Protein AF-A0A370UAF5-F1 (afdb_monomer_lite)

Structure (mmCIF, N/CA/C/O backbone):
data_AF-A0A370UAF5-F1
#
_entry.id   AF-A0A370UAF5-F1
#
loop_
_atom_site.group_PDB
_atom_site.id
_atom_site.type_symbol
_atom_site.label_atom_id
_atom_site.label_alt_id
_atom_site.label_comp_id
_atom_site.label_asym_id
_atom_site.label_entity_id
_atom_site.label_seq_id
_atom_site.pdbx_PDB_ins_code
_atom_site.Cartn_x
_atom_site.Cartn_y
_atom_site.Cartn_z
_atom_site.occupancy
_atom_site.B_iso_or_equiv
_atom_site.auth_seq_id
_atom_site.auth_comp_id
_atom_site.auth_asym_id
_atom_site.auth_atom_id
_atom_site.pdbx_PDB_model_num
ATOM 1 N N . MET A 1 1 ? -32.989 -26.308 -26.545 1.00 36.62 1 MET A N 1
ATOM 2 C CA . MET A 1 1 ? -32.804 -25.310 -25.470 1.00 36.62 1 MET A CA 1
ATOM 3 C 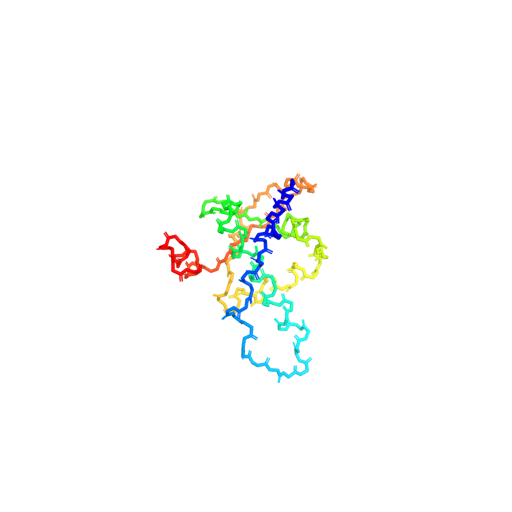C . MET A 1 1 ? -31.310 -25.119 -25.291 1.00 36.62 1 MET A C 1
ATOM 5 O O . MET A 1 1 ? -30.657 -26.015 -24.776 1.00 36.62 1 MET A O 1
ATOM 9 N N . ASN A 1 2 ? -30.764 -24.019 -25.811 1.00 36.88 2 ASN A N 1
ATOM 10 C CA . ASN A 1 2 ? -29.339 -23.713 -25.699 1.00 36.88 2 ASN A CA 1
ATOM 11 C C . ASN A 1 2 ? -29.099 -22.994 -24.375 1.00 36.88 2 ASN A C 1
ATOM 13 O O . ASN A 1 2 ? -29.476 -21.835 -24.223 1.00 36.88 2 ASN A O 1
ATOM 17 N N . ILE A 1 3 ? -28.486 -23.689 -23.421 1.00 45.44 3 ILE A N 1
ATOM 18 C CA . ILE A 1 3 ? -27.951 -23.070 -22.211 1.00 45.44 3 ILE A CA 1
ATOM 19 C C . ILE A 1 3 ? -26.637 -22.405 -22.628 1.00 45.44 3 ILE A C 1
ATOM 21 O O . ILE A 1 3 ? -25.598 -23.054 -22.700 1.00 45.44 3 ILE A O 1
ATOM 25 N N . GLN A 1 4 ? -26.693 -21.120 -22.980 1.00 43.47 4 GLN A N 1
ATOM 26 C CA . GLN A 1 4 ? -25.491 -20.304 -23.108 1.00 43.47 4 GLN A CA 1
ATOM 27 C C . GLN A 1 4 ? -25.122 -19.786 -21.722 1.00 43.47 4 GLN A C 1
ATOM 29 O O . GLN A 1 4 ? -25.705 -18.828 -21.224 1.00 43.47 4 GLN A O 1
ATOM 34 N N . THR A 1 5 ? -24.163 -20.451 -21.088 1.00 46.69 5 THR A N 1
ATOM 35 C CA . THR A 1 5 ? -23.426 -19.908 -19.948 1.00 46.69 5 THR A CA 1
ATOM 36 C C . THR A 1 5 ? -22.299 -19.038 -20.503 1.00 46.69 5 THR A C 1
ATOM 38 O O . THR A 1 5 ? -21.410 -19.583 -21.159 1.00 46.69 5 THR A O 1
ATOM 41 N N . PRO A 1 6 ? -22.274 -17.714 -20.272 1.00 45.88 6 PRO A N 1
ATOM 42 C CA . PRO A 1 6 ? -21.060 -16.951 -20.494 1.00 45.88 6 PRO A CA 1
ATOM 43 C C . PRO A 1 6 ? -20.014 -17.427 -19.487 1.00 45.88 6 PRO A C 1
ATOM 45 O O . PRO A 1 6 ? -20.210 -17.362 -18.270 1.00 45.88 6 PRO A O 1
ATOM 48 N N . ALA A 1 7 ? -18.936 -17.972 -20.037 1.00 37.31 7 ALA A N 1
ATOM 49 C CA . ALA A 1 7 ? -17.719 -18.315 -19.339 1.00 37.31 7 ALA A CA 1
ATOM 50 C C . ALA A 1 7 ? -17.165 -17.101 -18.577 1.00 37.31 7 ALA A C 1
ATOM 52 O O . ALA A 1 7 ? -17.292 -15.971 -19.035 1.00 37.31 7 ALA A O 1
ATOM 53 N N . ALA A 1 8 ? -16.549 -17.395 -17.430 1.00 30.81 8 ALA A N 1
ATOM 54 C CA . ALA A 1 8 ? -15.543 -16.598 -16.734 1.00 30.81 8 ALA A CA 1
ATOM 55 C C . ALA A 1 8 ? -15.812 -15.084 -16.626 1.00 30.81 8 ALA A C 1
ATOM 57 O O . ALA A 1 8 ? -15.573 -14.300 -17.539 1.00 30.81 8 ALA A O 1
ATOM 58 N N . ARG A 1 9 ? -16.211 -14.649 -15.425 1.00 35.22 9 ARG A N 1
ATOM 59 C CA . ARG A 1 9 ? -16.029 -13.251 -15.019 1.00 35.22 9 ARG A CA 1
ATOM 60 C C . ARG A 1 9 ? -14.549 -12.899 -15.211 1.00 35.22 9 ARG A C 1
ATOM 62 O O . ARG A 1 9 ? -13.699 -13.578 -14.644 1.00 35.22 9 ARG A O 1
ATOM 69 N N . SER A 1 10 ? -14.282 -11.858 -15.997 1.00 37.62 10 SER A N 1
ATOM 70 C CA . SER A 1 10 ? -12.963 -11.267 -16.265 1.00 37.62 10 SER A CA 1
ATOM 71 C C . SER A 1 10 ? -12.397 -10.592 -15.006 1.00 37.62 10 SER A C 1
ATOM 73 O O . SER A 1 10 ? -12.232 -9.380 -14.933 1.00 37.62 10 SER A O 1
ATOM 75 N N . THR A 1 11 ? -12.163 -11.368 -13.952 1.00 40.94 11 THR A N 1
ATOM 76 C CA . THR A 1 11 ? -11.288 -10.983 -12.842 1.00 40.94 11 THR A CA 1
ATOM 77 C C . THR A 1 11 ? -9.871 -11.377 -13.221 1.00 40.94 11 THR A C 1
ATOM 79 O O . THR A 1 11 ? -9.304 -12.289 -12.628 1.00 40.94 11 THR A O 1
ATOM 82 N N . ASP A 1 12 ? -9.334 -10.743 -14.259 1.00 36.53 12 ASP A N 1
ATOM 83 C CA . ASP A 1 12 ? -7.907 -10.798 -14.549 1.00 36.53 12 ASP A CA 1
ATOM 84 C C . ASP A 1 12 ? -7.212 -9.810 -13.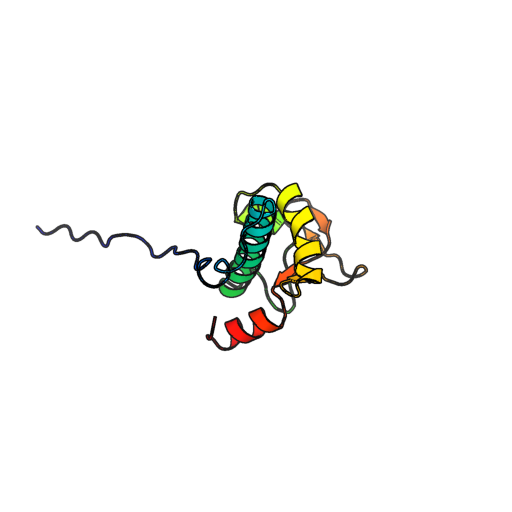606 1.00 36.53 12 ASP A C 1
ATOM 86 O O . ASP A 1 12 ? -7.433 -8.602 -13.729 1.00 36.53 12 ASP A O 1
ATOM 90 N N . PRO A 1 13 ? -6.361 -10.253 -12.663 1.00 42.97 13 PRO A N 1
ATOM 91 C CA . PRO A 1 13 ? -5.356 -9.361 -12.129 1.00 42.97 13 PRO A CA 1
ATOM 92 C C . PRO A 1 13 ? -4.363 -9.131 -13.268 1.00 42.97 13 PRO A C 1
ATOM 94 O O . PRO A 1 13 ? -3.549 -10.000 -13.585 1.00 42.97 13 PRO A O 1
ATOM 97 N N . ILE A 1 14 ? -4.427 -7.958 -13.900 1.00 42.12 14 ILE A N 1
ATOM 98 C CA . ILE A 1 14 ? -3.379 -7.459 -14.798 1.00 42.12 14 ILE A CA 1
ATOM 99 C C . ILE A 1 14 ? -2.148 -7.146 -13.926 1.00 42.12 14 ILE A C 1
ATOM 101 O O . ILE A 1 14 ? -1.799 -6.002 -13.677 1.00 42.12 14 ILE A O 1
ATOM 105 N N . GLY A 1 15 ? -1.508 -8.188 -13.394 1.00 41.81 15 GLY A N 1
ATOM 106 C CA . GLY A 1 15 ? -0.180 -8.138 -12.778 1.00 41.81 15 GLY A CA 1
ATOM 107 C C . GLY A 1 15 ? 0.930 -8.414 -13.796 1.00 41.81 15 GLY A C 1
ATOM 108 O O . GLY A 1 15 ? 2.109 -8.403 -13.453 1.00 41.81 15 GLY A O 1
ATOM 109 N N . SER A 1 16 ? 0.565 -8.675 -15.058 1.00 39.38 16 SER A N 1
ATOM 110 C CA . SER A 1 16 ? 1.478 -9.222 -16.064 1.00 39.38 16 SER A CA 1
ATOM 111 C C . SER A 1 16 ? 2.377 -8.190 -16.754 1.00 39.38 16 SER A C 1
ATOM 113 O O . SER A 1 16 ? 3.293 -8.594 -17.463 1.00 39.38 16 SER A O 1
ATOM 115 N N . HIS A 1 17 ? 2.166 -6.881 -16.570 1.00 40.12 17 HIS A N 1
ATOM 116 C CA . HIS A 1 17 ? 2.953 -5.865 -17.287 1.00 40.12 17 HIS A CA 1
ATOM 117 C C . HIS A 1 17 ? 4.233 -5.404 -16.573 1.00 40.12 17 HIS A C 1
ATOM 119 O O . HIS A 1 17 ? 5.061 -4.755 -17.204 1.00 40.12 17 HIS A O 1
ATOM 125 N N . LEU A 1 18 ? 4.450 -5.756 -15.299 1.00 44.03 18 LEU A N 1
ATOM 126 C CA . LEU A 1 18 ? 5.599 -5.252 -14.524 1.00 44.03 18 LEU A CA 1
ATOM 127 C C . LEU A 1 18 ? 6.558 -6.327 -13.994 1.00 44.03 18 LEU A C 1
ATOM 129 O O . LEU A 1 18 ? 7.509 -5.968 -13.298 1.00 44.03 18 LEU A O 1
ATOM 133 N N . ALA A 1 19 ? 6.320 -7.605 -14.303 1.00 45.03 19 ALA A N 1
ATOM 134 C CA . ALA A 1 19 ? 7.069 -8.748 -13.768 1.00 45.03 19 ALA A CA 1
ATOM 135 C C . ALA A 1 19 ? 8.058 -9.378 -14.772 1.00 45.03 19 ALA A C 1
ATOM 137 O O . ALA A 1 19 ? 8.434 -10.537 -14.611 1.00 45.03 19 ALA A O 1
ATOM 138 N N . ALA A 1 20 ? 8.436 -8.656 -15.830 1.00 38.94 20 ALA A N 1
ATOM 139 C CA . ALA A 1 20 ? 9.241 -9.218 -16.915 1.00 38.94 20 ALA A CA 1
ATOM 140 C C . ALA A 1 20 ? 10.762 -9.047 -16.767 1.00 38.94 20 ALA A C 1
ATOM 142 O O . ALA A 1 20 ? 11.476 -9.619 -17.582 1.00 38.94 20 ALA A O 1
ATOM 143 N N . ASP A 1 21 ? 11.276 -8.351 -15.748 1.00 40.38 21 ASP A N 1
ATOM 144 C CA . ASP A 1 21 ? 12.722 -8.133 -15.625 1.00 40.38 21 ASP A CA 1
ATOM 145 C C . ASP A 1 21 ? 13.277 -8.528 -14.247 1.00 40.38 21 ASP A C 1
ATOM 147 O O . ASP A 1 21 ? 12.870 -8.002 -13.214 1.00 40.38 21 ASP A O 1
ATOM 151 N N . GLU A 1 22 ? 14.275 -9.418 -14.315 1.00 41.50 22 GLU A N 1
ATOM 152 C CA . GLU A 1 22 ? 15.288 -9.793 -13.314 1.00 41.50 22 GLU A CA 1
ATOM 153 C C . GLU A 1 22 ? 14.989 -10.970 -12.364 1.00 41.50 22 GLU A C 1
ATOM 155 O O . GLU A 1 22 ? 14.298 -10.875 -11.351 1.00 41.50 22 GLU A O 1
ATOM 160 N N . ILE A 1 23 ? 15.638 -12.102 -12.673 1.00 42.38 23 ILE A N 1
ATOM 161 C CA . ILE A 1 23 ? 15.703 -13.317 -11.856 1.00 42.38 23 ILE A CA 1
ATOM 162 C C . ILE A 1 23 ? 17.137 -13.470 -11.337 1.00 42.38 23 ILE A C 1
ATOM 164 O O . ILE A 1 23 ? 18.057 -13.738 -12.103 1.00 42.38 23 ILE A O 1
ATOM 168 N N . ASN A 1 24 ? 17.305 -13.346 -10.024 1.00 43.22 24 ASN A N 1
ATOM 169 C CA . ASN A 1 24 ? 18.385 -13.960 -9.244 1.00 43.22 24 ASN A CA 1
ATOM 170 C C . ASN A 1 24 ? 17.769 -14.512 -7.948 1.00 43.22 24 ASN A C 1
ATOM 172 O O . ASN A 1 24 ? 16.561 -14.392 -7.771 1.00 43.22 24 ASN A O 1
ATOM 176 N N . GLU A 1 25 ? 18.545 -15.129 -7.051 1.00 45.50 25 GLU A N 1
ATOM 177 C CA . GLU A 1 25 ? 18.095 -15.763 -5.784 1.00 45.50 25 GLU A CA 1
ATOM 178 C C . GLU A 1 25 ? 17.159 -14.883 -4.904 1.00 45.50 25 GLU A C 1
ATOM 180 O O . GLU A 1 25 ? 16.424 -15.391 -4.057 1.00 45.50 25 GLU A O 1
ATOM 185 N N . ASP A 1 26 ? 17.100 -13.579 -5.203 1.00 55.44 26 ASP A N 1
ATOM 186 C CA . ASP A 1 26 ? 16.080 -12.564 -4.887 1.00 55.44 26 ASP A CA 1
ATOM 187 C C . ASP A 1 26 ? 14.647 -12.821 -5.413 1.00 55.44 26 ASP A C 1
ATOM 189 O O . ASP A 1 26 ? 13.737 -12.044 -5.110 1.00 55.44 26 ASP A O 1
ATOM 193 N N . GLY A 1 27 ? 14.404 -13.883 -6.182 1.00 65.81 27 GLY A N 1
ATOM 194 C CA . GLY A 1 27 ? 13.167 -14.089 -6.939 1.00 65.81 27 GLY A CA 1
ATOM 195 C C . GLY A 1 27 ? 11.913 -14.019 -6.073 1.00 65.81 27 GLY A C 1
ATOM 196 O O . GLY A 1 27 ? 10.978 -13.299 -6.400 1.00 65.81 27 GLY A O 1
ATOM 197 N N . SER A 1 28 ? 11.914 -14.653 -4.898 1.00 82.19 28 SER A N 1
ATOM 198 C CA . SER A 1 28 ? 10.769 -14.599 -3.976 1.00 82.19 28 SER A CA 1
ATOM 199 C C . SER A 1 28 ? 10.513 -13.195 -3.426 1.00 82.19 28 SER A C 1
ATOM 201 O O . SER A 1 28 ? 9.362 -12.802 -3.242 1.00 82.19 28 SER A O 1
ATOM 203 N N . ARG A 1 29 ? 11.569 -12.415 -3.160 1.00 87.19 29 ARG A N 1
ATOM 204 C CA . ARG A 1 29 ? 11.428 -11.031 -2.695 1.00 87.19 29 ARG A CA 1
ATOM 205 C C . ARG A 1 29 ? 10.932 -10.138 -3.822 1.00 87.19 29 ARG A C 1
ATOM 207 O O . ARG A 1 29 ? 9.997 -9.378 -3.588 1.00 87.19 29 ARG A O 1
ATOM 214 N N . HIS A 1 30 ? 11.513 -10.250 -5.013 1.00 86.88 30 HIS A N 1
ATOM 215 C CA . HIS A 1 30 ? 11.094 -9.488 -6.184 1.00 86.88 30 HIS A CA 1
ATOM 216 C C . HIS A 1 30 ? 9.637 -9.805 -6.552 1.00 86.88 30 HIS A C 1
ATOM 218 O O . HIS A 1 30 ? 8.837 -8.893 -6.737 1.00 86.88 30 HIS A O 1
ATOM 224 N N . VAL A 1 31 ? 9.250 -11.085 -6.542 1.00 90.19 31 VAL A N 1
ATOM 225 C CA . VAL A 1 31 ? 7.862 -11.524 -6.752 1.00 90.19 31 VAL A CA 1
ATOM 226 C C . VAL A 1 31 ? 6.933 -10.904 -5.711 1.00 90.19 31 VAL A C 1
ATOM 228 O O . VAL A 1 31 ? 5.911 -10.330 -6.072 1.00 90.19 31 VAL A O 1
ATOM 231 N N . GLN A 1 32 ? 7.294 -10.933 -4.425 1.00 93.69 32 GLN A N 1
ATOM 232 C CA . GLN A 1 32 ? 6.497 -10.277 -3.383 1.00 93.69 32 GLN A CA 1
ATOM 233 C C . GLN A 1 32 ? 6.407 -8.758 -3.584 1.00 93.69 32 GLN A C 1
ATOM 235 O O . GLN A 1 32 ? 5.344 -8.185 -3.375 1.00 93.69 32 GLN A O 1
ATOM 240 N N . GLN A 1 33 ? 7.490 -8.089 -3.988 1.00 94.69 33 GLN A N 1
ATOM 241 C CA . GLN A 1 33 ? 7.468 -6.656 -4.296 1.00 94.69 33 GLN A CA 1
ATOM 242 C C . GLN A 1 33 ? 6.526 -6.355 -5.464 1.00 94.69 33 GLN A C 1
ATOM 244 O O . GLN A 1 33 ? 5.683 -5.467 -5.348 1.00 94.69 33 GLN A O 1
ATOM 249 N N . ALA A 1 34 ? 6.633 -7.112 -6.557 1.00 93.44 34 ALA A N 1
ATOM 250 C CA . ALA A 1 34 ? 5.769 -6.978 -7.722 1.00 93.44 34 ALA A CA 1
ATOM 251 C C . ALA A 1 34 ? 4.294 -7.211 -7.358 1.00 93.44 34 ALA A C 1
ATOM 253 O O . ALA A 1 34 ? 3.445 -6.411 -7.743 1.00 93.44 34 ALA A O 1
ATOM 254 N N . LEU A 1 35 ? 4.001 -8.231 -6.542 1.00 96.00 35 LEU A N 1
ATOM 255 C CA . LEU A 1 35 ? 2.657 -8.495 -6.022 1.00 96.00 35 LEU A CA 1
ATOM 256 C C . LEU A 1 35 ? 2.125 -7.318 -5.197 1.00 96.00 35 LEU A C 1
ATOM 258 O O . LEU A 1 35 ? 1.045 -6.813 -5.482 1.00 96.00 35 LEU A O 1
ATOM 262 N N . VAL A 1 36 ? 2.887 -6.829 -4.210 1.00 97.56 36 VAL A N 1
ATOM 263 C CA . VAL A 1 36 ? 2.448 -5.706 -3.362 1.00 97.56 36 VAL A CA 1
ATOM 264 C C . VAL A 1 36 ? 2.248 -4.423 -4.173 1.00 97.56 36 VAL A C 1
ATOM 266 O O . VAL A 1 36 ? 1.307 -3.679 -3.898 1.00 97.56 36 VAL A O 1
ATOM 269 N N . ALA A 1 37 ? 3.095 -4.166 -5.175 1.00 97.31 37 ALA A N 1
ATOM 270 C CA . ALA A 1 37 ? 2.901 -3.052 -6.099 1.00 97.31 37 ALA A CA 1
ATOM 271 C C . ALA A 1 37 ? 1.587 -3.221 -6.876 1.00 97.31 37 ALA A C 1
ATOM 273 O O . ALA A 1 37 ? 0.734 -2.341 -6.809 1.00 97.31 37 ALA A O 1
ATOM 274 N N . GLY A 1 38 ? 1.361 -4.390 -7.484 1.00 95.69 38 GLY A N 1
ATOM 275 C CA . GLY A 1 38 ? 0.115 -4.708 -8.185 1.00 95.69 38 GLY A CA 1
ATOM 276 C C . GLY A 1 38 ? -1.132 -4.568 -7.304 1.00 95.69 38 GLY A C 1
ATOM 277 O O . GLY A 1 38 ? -2.150 -4.059 -7.758 1.00 95.69 38 GLY A O 1
ATOM 278 N N . TYR A 1 39 ? -1.051 -4.925 -6.020 1.00 98.06 39 TYR A N 1
ATOM 279 C CA . TYR A 1 39 ? -2.147 -4.744 -5.062 1.00 98.06 39 TYR A CA 1
ATOM 280 C C . TYR A 1 39 ? -2.487 -3.275 -4.795 1.00 98.06 39 TYR A C 1
ATOM 282 O O . TYR A 1 39 ? -3.663 -2.935 -4.643 1.00 98.06 39 TYR A O 1
ATOM 290 N N . LEU A 1 40 ? -1.483 -2.397 -4.718 1.00 97.94 40 LEU A N 1
ATOM 291 C CA . LEU A 1 40 ? -1.715 -0.956 -4.602 1.00 97.94 40 LEU A CA 1
ATOM 292 C C . LEU A 1 40 ? -2.357 -0.415 -5.884 1.00 97.94 40 LEU A C 1
ATOM 294 O O . L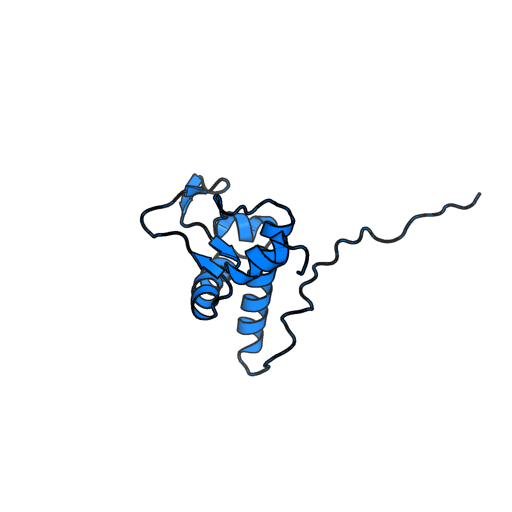EU A 1 40 ? -3.303 0.368 -5.810 1.00 97.94 40 LEU A O 1
ATOM 298 N N . GLU A 1 41 ? -1.862 -0.844 -7.044 1.00 96.56 41 GLU A N 1
ATOM 299 C CA . GLU A 1 41 ? -2.368 -0.422 -8.351 1.00 96.56 41 GLU A CA 1
ATOM 300 C C . GLU A 1 41 ? -3.825 -0.848 -8.563 1.00 96.56 41 GLU A C 1
ATOM 302 O O . GLU A 1 41 ? -4.665 0.004 -8.848 1.00 96.56 41 GLU A O 1
ATOM 307 N N . ASP A 1 42 ? -4.160 -2.123 -8.339 1.00 96.31 42 ASP A N 1
ATOM 308 C CA . ASP A 1 42 ? -5.539 -2.630 -8.422 1.00 96.31 42 ASP A CA 1
ATOM 309 C C . ASP A 1 42 ? -6.466 -1.906 -7.434 1.00 96.31 42 ASP A C 1
ATOM 311 O O . ASP A 1 42 ? -7.562 -1.473 -7.798 1.00 96.31 42 ASP A O 1
ATOM 315 N N . ALA A 1 43 ? -6.008 -1.671 -6.199 1.00 96.38 43 ALA A N 1
ATOM 316 C CA . ALA A 1 43 ? -6.798 -0.957 -5.200 1.00 96.38 43 ALA A CA 1
ATOM 317 C C . ALA A 1 43 ? -7.075 0.503 -5.609 1.00 96.38 43 ALA A C 1
ATOM 319 O O . ALA A 1 43 ? -8.150 1.027 -5.300 1.00 96.38 43 ALA A O 1
ATOM 320 N N . TYR A 1 44 ? -6.144 1.158 -6.310 1.00 96.56 44 TYR A N 1
ATOM 321 C CA . TYR A 1 44 ? -6.354 2.491 -6.882 1.00 96.56 44 TYR A CA 1
ATOM 322 C C . TYR A 1 44 ? -7.299 2.451 -8.087 1.00 96.56 44 TYR A C 1
ATOM 324 O O . TYR A 1 44 ? -8.284 3.188 -8.101 1.00 96.56 44 TYR A O 1
ATOM 332 N N . LYS A 1 45 ? -7.089 1.528 -9.040 1.00 94.50 45 LYS A N 1
ATOM 333 C CA . LYS A 1 45 ? -7.975 1.329 -10.207 1.00 94.50 45 LYS A CA 1
ATOM 334 C C . LYS A 1 45 ? -9.431 1.095 -9.791 1.00 94.50 45 LYS A C 1
ATOM 336 O O . LYS A 1 45 ? -10.352 1.612 -10.415 1.00 94.50 45 LYS A O 1
ATOM 341 N N . ARG A 1 46 ? -9.653 0.354 -8.702 1.00 94.56 46 ARG A N 1
ATOM 342 C CA . ARG A 1 46 ? -10.989 0.052 -8.152 1.00 94.56 46 ARG A CA 1
ATOM 343 C C . ARG A 1 46 ? -11.566 1.168 -7.272 1.00 94.56 46 ARG A C 1
ATOM 345 O O . ARG A 1 46 ? -12.670 1.019 -6.751 1.00 94.56 46 ARG A O 1
ATOM 352 N N . GLY A 1 47 ? -10.836 2.267 -7.077 1.00 94.56 47 GLY A N 1
ATOM 353 C CA . GLY A 1 47 ? -11.265 3.428 -6.294 1.00 94.56 47 GLY A CA 1
ATOM 354 C C . GLY A 1 47 ? -11.250 3.229 -4.775 1.00 94.56 47 GLY A C 1
ATOM 355 O O . GLY A 1 47 ? -11.846 4.035 -4.052 1.00 94.56 47 GLY A O 1
ATOM 356 N N . VAL A 1 48 ? -10.592 2.172 -4.280 1.00 95.69 48 VAL A N 1
ATOM 357 C CA . VAL A 1 48 ? -10.397 1.938 -2.840 1.00 95.69 48 VAL A CA 1
ATOM 358 C C . VAL A 1 48 ? -9.320 2.873 -2.291 1.00 95.69 48 VAL A C 1
ATOM 360 O O . VAL A 1 48 ? -9.509 3.476 -1.233 1.00 95.69 48 VAL A O 1
ATOM 363 N N . ILE A 1 49 ? -8.220 3.025 -3.034 1.00 97.00 49 ILE A N 1
ATOM 364 C CA . ILE A 1 49 ? -7.243 4.102 -2.842 1.00 97.00 49 ILE A CA 1
ATOM 365 C C . ILE A 1 49 ? -7.694 5.298 -3.669 1.00 97.00 49 ILE A C 1
ATOM 367 O O . ILE A 1 49 ? -8.103 5.156 -4.817 1.00 97.00 49 ILE A O 1
ATOM 371 N N . LYS A 1 50 ? -7.586 6.489 -3.087 1.00 96.00 50 LYS A N 1
ATOM 372 C CA . LYS A 1 50 ? -7.750 7.773 -3.772 1.00 96.00 50 LYS A CA 1
ATOM 373 C C . LYS A 1 50 ? -6.551 8.649 -3.446 1.00 96.00 50 LYS A C 1
ATOM 375 O O . LYS A 1 50 ? -5.929 8.470 -2.403 1.00 96.00 50 LYS A O 1
ATOM 380 N N . ARG A 1 51 ? -6.273 9.669 -4.258 1.00 94.00 51 ARG A N 1
ATOM 381 C CA . ARG A 1 51 ? -5.155 10.601 -3.999 1.00 94.00 51 ARG A CA 1
ATOM 382 C C . ARG A 1 51 ? -5.150 11.195 -2.584 1.00 94.00 51 ARG A C 1
ATOM 384 O O . ARG A 1 51 ? -4.096 11.358 -1.994 1.00 94.00 51 ARG A O 1
ATOM 391 N N . HIS A 1 52 ? -6.326 11.455 -2.014 1.00 92.56 52 HIS A N 1
ATOM 392 C CA . HIS A 1 52 ? -6.475 12.007 -0.662 1.00 92.56 52 HIS A CA 1
ATOM 393 C C . HIS A 1 52 ? -6.656 10.951 0.444 1.00 92.56 52 HIS A C 1
ATOM 395 O O . HIS A 1 52 ? -6.792 11.317 1.607 1.00 92.56 52 HIS A O 1
ATOM 401 N N . ARG A 1 53 ? -6.748 9.655 0.110 1.00 94.50 53 ARG A N 1
ATOM 402 C CA . ARG A 1 53 ? -6.952 8.579 1.093 1.00 94.50 53 ARG A CA 1
ATOM 403 C C . ARG A 1 53 ? -6.314 7.275 0.631 1.00 94.50 53 ARG A C 1
ATOM 405 O O . ARG A 1 53 ? -6.772 6.664 -0.336 1.00 94.50 53 ARG A O 1
ATOM 412 N N . GLY A 1 54 ? -5.288 6.845 1.355 1.00 96.31 54 GLY A N 1
ATOM 413 C CA . GLY A 1 54 ? -4.552 5.617 1.080 1.00 96.31 54 GLY A CA 1
ATOM 414 C C . GLY A 1 54 ? -5.142 4.398 1.781 1.00 96.31 54 GLY A C 1
ATOM 415 O O . GLY A 1 54 ? -6.242 4.431 2.343 1.00 96.31 54 GLY A O 1
ATOM 416 N N . VAL A 1 55 ? -4.373 3.308 1.796 1.00 97.31 55 VAL A N 1
ATOM 417 C CA . VAL A 1 55 ? -4.669 2.144 2.651 1.00 97.31 55 VAL A CA 1
ATOM 418 C C . VAL A 1 55 ? -3.567 1.914 3.663 1.00 97.31 55 VAL A C 1
ATOM 420 O O . VAL A 1 55 ? -2.404 2.239 3.445 1.00 97.31 55 VAL A O 1
ATOM 423 N N . THR A 1 56 ? -3.906 1.264 4.764 1.00 97.62 56 THR A N 1
ATOM 424 C CA . THR A 1 56 ? -2.926 0.736 5.710 1.00 97.62 56 THR A CA 1
ATOM 425 C C . THR A 1 56 ? -2.476 -0.663 5.299 1.00 97.62 56 THR A C 1
ATOM 427 O O . THR A 1 56 ? -3.225 -1.436 4.702 1.00 97.62 56 THR A O 1
ATOM 430 N N . SER A 1 57 ? -1.288 -1.080 5.740 1.00 96.75 57 SER A N 1
ATOM 431 C CA . SER A 1 57 ? -0.796 -2.441 5.479 1.00 96.75 57 SER A CA 1
ATOM 432 C C . SER A 1 57 ? -1.722 -3.560 5.987 1.00 96.75 57 SER A C 1
ATOM 434 O O . SER A 1 57 ? -1.640 -4.678 5.492 1.00 96.75 57 SER A O 1
ATOM 436 N N . ARG A 1 58 ? -2.607 -3.299 6.971 1.00 97.56 58 ARG A N 1
ATOM 437 C CA . ARG A 1 58 ? -3.601 -4.296 7.431 1.00 97.56 58 ARG A CA 1
ATOM 438 C C . ARG A 1 58 ? -4.718 -4.449 6.416 1.00 97.56 58 ARG A C 1
ATOM 440 O O . ARG A 1 58 ? -5.133 -5.572 6.166 1.00 97.56 58 ARG A O 1
ATOM 447 N N . GLU A 1 59 ? -5.230 -3.324 5.933 1.00 97.94 59 GLU A N 1
ATOM 448 C CA . GLU A 1 59 ? -6.345 -3.283 4.993 1.00 97.94 59 GLU A CA 1
ATOM 449 C C . GLU A 1 59 ? -5.917 -3.870 3.655 1.00 97.94 59 GLU A C 1
ATOM 451 O O . GLU A 1 59 ? -6.640 -4.707 3.131 1.00 97.94 59 GLU A O 1
ATOM 456 N N . LEU A 1 60 ? -4.710 -3.539 3.172 1.00 97.56 60 LEU A N 1
ATOM 457 C CA . LEU A 1 60 ? -4.169 -4.145 1.953 1.00 97.56 60 LEU A CA 1
ATOM 458 C C . LEU A 1 60 ? -4.062 -5.666 2.091 1.00 97.56 60 LEU A C 1
ATOM 460 O O . LEU A 1 60 ? -4.588 -6.401 1.268 1.00 97.56 60 LEU A O 1
ATOM 464 N N . ALA A 1 61 ? -3.447 -6.141 3.177 1.00 97.38 61 ALA A N 1
ATOM 465 C CA . ALA A 1 61 ? -3.300 -7.571 3.424 1.00 97.38 61 ALA A CA 1
ATOM 466 C C . ALA A 1 61 ? -4.658 -8.288 3.502 1.00 97.38 61 ALA A C 1
ATOM 468 O O . A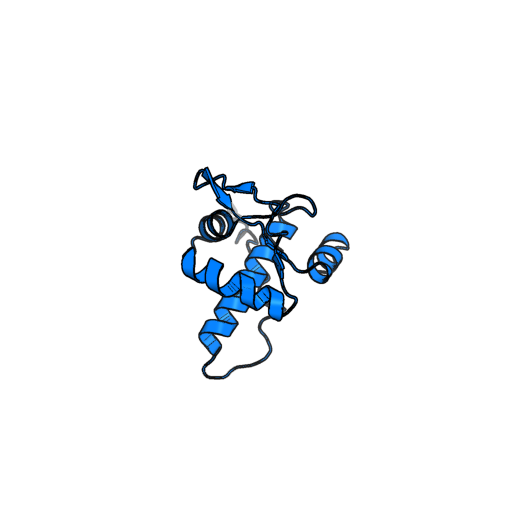LA A 1 61 ? -4.839 -9.346 2.913 1.00 97.38 61 ALA A O 1
ATOM 469 N N . ALA A 1 62 ? -5.640 -7.691 4.182 1.00 97.25 62 ALA A N 1
ATOM 470 C CA . A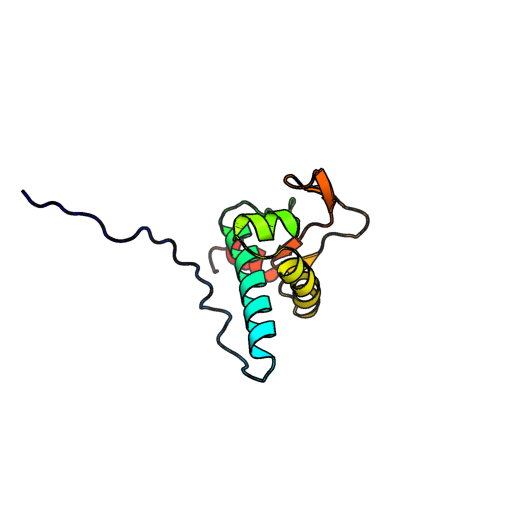LA A 1 62 ? -6.977 -8.266 4.282 1.00 97.25 62 ALA A CA 1
ATOM 471 C C . ALA A 1 62 ? -7.730 -8.282 2.942 1.00 97.25 62 ALA A C 1
ATOM 473 O O . ALA A 1 62 ? -8.486 -9.215 2.698 1.00 97.25 62 ALA A O 1
ATOM 474 N N . MET A 1 63 ? -7.522 -7.279 2.085 1.00 96.75 63 MET A N 1
ATOM 475 C CA . MET A 1 63 ? -8.172 -7.184 0.776 1.00 96.75 63 MET A CA 1
ATOM 476 C C . MET A 1 63 ? -7.746 -8.308 -0.174 1.00 96.75 63 MET A C 1
ATOM 478 O O . MET A 1 63 ? -8.582 -8.803 -0.925 1.00 96.75 63 MET A O 1
ATOM 482 N N . TYR A 1 64 ? -6.478 -8.723 -0.111 1.00 95.25 64 TYR A N 1
ATOM 483 C CA . TYR A 1 64 ? -5.901 -9.734 -1.006 1.00 95.25 64 TYR A CA 1
ATOM 484 C C . TYR A 1 64 ? -5.633 -11.087 -0.329 1.00 95.25 64 TYR A C 1
ATOM 486 O O . TYR A 1 64 ? -5.093 -11.989 -0.957 1.00 95.25 64 TYR A O 1
ATOM 494 N N . GLY A 1 65 ? -6.028 -11.260 0.939 1.00 94.75 65 GLY A N 1
ATOM 495 C CA . GLY A 1 65 ? -5.851 -12.524 1.665 1.00 94.75 65 GLY A CA 1
ATOM 496 C C . GLY A 1 65 ? -4.395 -12.849 2.018 1.00 94.75 65 GLY A C 1
ATOM 497 O O . GLY A 1 65 ? -4.040 -14.015 2.154 1.00 94.75 65 GLY A O 1
ATOM 498 N N . GLU A 1 66 ? -3.561 -11.824 2.171 1.00 95.00 66 GLU A N 1
ATOM 499 C CA . GLU A 1 66 ? -2.115 -11.943 2.356 1.00 95.00 66 GLU A CA 1
ATOM 500 C C . GLU A 1 66 ? -1.682 -11.810 3.818 1.00 95.00 66 GLU A C 1
ATOM 502 O O . GLU A 1 66 ? -2.391 -11.263 4.672 1.00 95.00 66 GLU A O 1
ATOM 507 N N . ASP A 1 67 ? -0.454 -12.242 4.109 1.00 95.06 67 ASP A N 1
ATOM 508 C CA . ASP A 1 67 ? 0.160 -11.979 5.408 1.00 95.06 67 ASP A CA 1
ATOM 509 C C . ASP A 1 67 ? 0.501 -10.486 5.574 1.00 95.06 67 ASP A C 1
ATOM 511 O O . ASP A 1 67 ? 1.238 -9.879 4.790 1.00 95.06 67 ASP A O 1
ATOM 515 N N . ARG A 1 68 ? 0.015 -9.885 6.667 1.00 94.75 68 ARG A N 1
ATOM 516 C CA . ARG A 1 68 ? 0.258 -8.467 6.984 1.00 94.75 68 ARG A CA 1
ATOM 517 C C . ARG A 1 68 ? 1.748 -8.158 7.095 1.00 94.75 68 ARG A C 1
ATOM 519 O O . ARG A 1 68 ? 2.156 -7.057 6.720 1.00 94.75 68 ARG A O 1
ATOM 526 N N . TYR A 1 69 ? 2.542 -9.052 7.681 1.00 95.12 69 TYR A N 1
ATOM 527 C CA . TYR A 1 69 ? 3.958 -8.783 7.917 1.00 95.12 69 TYR A CA 1
ATOM 528 C C . TYR A 1 69 ? 4.760 -8.844 6.619 1.00 95.12 69 TYR A C 1
ATOM 530 O O . TYR A 1 69 ? 5.661 -8.025 6.445 1.00 95.12 69 TYR A O 1
ATOM 538 N N . MET A 1 70 ? 4.408 -9.741 5.696 1.00 95.12 70 MET A N 1
ATOM 539 C CA . MET A 1 70 ? 4.929 -9.762 4.331 1.00 95.12 70 MET A CA 1
ATOM 540 C C . MET A 1 70 ? 4.661 -8.418 3.646 1.00 95.12 70 MET A C 1
ATOM 542 O O . MET A 1 70 ? 5.616 -7.715 3.311 1.00 95.12 70 MET A O 1
ATOM 546 N N . ILE A 1 71 ? 3.396 -7.983 3.578 1.00 96.75 71 ILE A N 1
ATOM 547 C CA . ILE A 1 71 ? 3.025 -6.691 2.978 1.00 96.75 71 ILE A CA 1
ATOM 548 C C . ILE A 1 71 ? 3.796 -5.530 3.628 1.00 96.75 71 ILE A C 1
ATOM 550 O O . ILE A 1 71 ? 4.426 -4.719 2.948 1.00 96.75 71 ILE A O 1
ATOM 554 N N . ALA A 1 72 ? 3.795 -5.459 4.962 1.00 95.75 72 ALA A N 1
ATOM 555 C CA . ALA A 1 72 ? 4.423 -4.369 5.702 1.00 95.75 72 ALA A CA 1
ATOM 556 C C . ALA A 1 72 ? 5.948 -4.289 5.512 1.00 95.75 72 ALA A C 1
ATOM 558 O O . ALA A 1 72 ? 6.501 -3.195 5.612 1.00 95.75 72 ALA A O 1
ATOM 559 N N . ARG A 1 73 ? 6.625 -5.414 5.243 1.00 95.81 73 ARG A N 1
ATOM 560 C CA . ARG A 1 73 ? 8.066 -5.447 4.945 1.00 95.81 73 ARG A CA 1
ATOM 561 C C . ARG A 1 73 ? 8.381 -5.003 3.519 1.00 95.81 73 ARG A C 1
ATOM 563 O O . ARG A 1 73 ? 9.433 -4.413 3.306 1.00 95.81 73 ARG A O 1
ATOM 570 N N . ARG A 1 74 ? 7.492 -5.271 2.559 1.00 96.75 74 ARG A N 1
ATOM 571 C CA . ARG A 1 74 ? 7.696 -4.928 1.140 1.00 96.75 74 ARG A CA 1
ATOM 572 C C . ARG A 1 74 ? 7.391 -3.464 0.835 1.00 96.75 74 ARG A C 1
ATOM 574 O O . ARG A 1 74 ? 8.107 -2.850 0.054 1.00 96.75 74 ARG A O 1
ATOM 581 N N . LEU A 1 75 ? 6.394 -2.877 1.496 1.00 97.00 75 LEU A N 1
ATOM 582 C CA . LEU A 1 75 ? 5.969 -1.492 1.255 1.00 97.00 75 LEU A CA 1
ATOM 583 C C . LEU A 1 75 ? 7.106 -0.443 1.352 1.00 97.00 75 LEU A C 1
ATOM 585 O O . LEU A 1 75 ? 7.227 0.364 0.432 1.00 97.00 75 LEU A O 1
ATOM 589 N N . PRO A 1 76 ? 7.989 -0.441 2.376 1.00 96.12 76 PRO A N 1
ATOM 590 C CA . PRO A 1 76 ? 9.133 0.476 2.409 1.00 96.12 76 PRO A CA 1
ATOM 591 C C . PRO A 1 76 ? 10.112 0.287 1.245 1.00 96.12 76 PRO A C 1
ATOM 593 O O . PRO A 1 76 ? 10.690 1.254 0.762 1.00 96.12 76 PRO A O 1
ATOM 596 N N . GLU A 1 77 ? 10.291 -0.945 0.773 1.00 95.19 77 GLU A N 1
ATOM 597 C CA . GLU A 1 77 ? 11.203 -1.249 -0.333 1.00 95.19 77 GLU A CA 1
ATOM 598 C C . GLU A 1 77 ? 10.655 -0.716 -1.659 1.00 95.19 77 GLU A C 1
ATOM 600 O O . GLU A 1 77 ? 11.407 -0.196 -2.481 1.00 95.19 77 GLU A O 1
ATOM 605 N N . LEU A 1 78 ? 9.330 -0.762 -1.831 1.00 95.94 78 LEU A N 1
ATOM 606 C CA . LEU A 1 78 ? 8.654 -0.157 -2.975 1.00 95.94 78 LEU A CA 1
ATOM 607 C C . LEU A 1 78 ? 8.801 1.367 -3.009 1.00 95.94 78 LEU A C 1
ATOM 609 O O . LEU A 1 78 ? 8.829 1.939 -4.097 1.00 95.94 78 LEU A O 1
ATOM 613 N N . VAL A 1 79 ? 8.943 2.032 -1.859 1.00 96.19 79 VAL A N 1
ATOM 614 C CA . VAL A 1 79 ? 9.262 3.470 -1.818 1.00 96.19 79 VAL A CA 1
ATOM 615 C C . VAL A 1 79 ? 10.664 3.716 -2.368 1.00 96.19 79 VAL A C 1
ATOM 617 O O . VAL A 1 79 ? 10.841 4.579 -3.225 1.00 96.19 79 VAL A O 1
ATOM 620 N N . THR A 1 80 ? 11.655 2.921 -1.947 1.00 93.50 80 THR A N 1
ATOM 621 C CA . THR A 1 80 ? 13.021 3.000 -2.493 1.00 93.50 80 THR A CA 1
ATOM 622 C C . THR A 1 80 ? 13.041 2.737 -4.001 1.00 93.50 80 THR A C 1
ATOM 624 O O . THR A 1 80 ? 13.731 3.440 -4.735 1.00 93.50 80 THR A O 1
ATOM 627 N N . ALA A 1 81 ? 12.224 1.794 -4.476 1.00 91.25 81 ALA A N 1
ATOM 628 C CA . ALA A 1 81 ? 12.056 1.484 -5.896 1.00 91.25 81 ALA A CA 1
ATOM 629 C C . ALA A 1 81 ? 11.140 2.466 -6.660 1.00 91.25 81 ALA A C 1
ATOM 631 O O . ALA A 1 81 ? 10.868 2.249 -7.839 1.00 91.25 81 ALA A O 1
ATOM 632 N N . LYS A 1 82 ? 10.640 3.536 -6.020 1.00 94.62 82 LYS A N 1
ATOM 633 C CA . LYS A 1 82 ? 9.708 4.523 -6.606 1.00 94.62 82 LYS A CA 1
ATOM 634 C C . LYS A 1 82 ? 8.417 3.910 -7.181 1.00 94.62 82 LYS A C 1
ATOM 636 O O . LYS A 1 82 ? 7.841 4.437 -8.132 1.00 94.62 82 LYS A O 1
ATOM 641 N N . ARG A 1 83 ? 7.954 2.802 -6.598 1.00 94.38 83 ARG A N 1
ATOM 642 C CA . ARG A 1 83 ? 6.709 2.094 -6.949 1.00 94.38 83 ARG A CA 1
ATOM 643 C C . ARG A 1 83 ? 5.568 2.314 -5.955 1.00 94.38 83 ARG A C 1
ATOM 645 O O . ARG A 1 83 ? 4.423 2.034 -6.282 1.00 94.38 83 ARG A O 1
ATOM 652 N N . ALA A 1 84 ? 5.858 2.852 -4.775 1.00 97.25 84 ALA A N 1
ATOM 653 C CA . ALA A 1 84 ? 4.854 3.235 -3.789 1.00 97.25 84 ALA A CA 1
ATOM 654 C C . ALA A 1 84 ? 5.209 4.573 -3.140 1.00 97.25 84 ALA A C 1
ATOM 656 O O . ALA A 1 84 ? 6.377 4.965 -3.103 1.00 97.25 84 ALA A O 1
ATOM 657 N N . VAL A 1 85 ? 4.205 5.240 -2.582 1.00 97.56 85 VAL A N 1
ATOM 658 C CA . VAL A 1 85 ? 4.377 6.410 -1.717 1.00 97.56 85 VAL A CA 1
ATOM 659 C C . VAL A 1 85 ? 3.842 6.075 -0.330 1.00 97.56 85 VAL A C 1
ATOM 661 O O . VAL A 1 85 ? 2.796 5.440 -0.180 1.00 97.56 85 VAL A O 1
ATOM 664 N N . GLN A 1 86 ? 4.593 6.481 0.692 1.00 97.19 86 GLN A N 1
ATOM 665 C CA . GLN A 1 86 ? 4.171 6.414 2.085 1.00 97.19 86 GLN A CA 1
ATOM 666 C C . GLN A 1 86 ? 3.679 7.791 2.527 1.00 97.19 86 GLN A C 1
ATOM 668 O O . GLN A 1 86 ? 4.350 8.786 2.262 1.00 97.19 86 GLN A O 1
ATOM 673 N N . GLY A 1 87 ? 2.566 7.831 3.257 1.00 93.81 87 GLY A N 1
ATOM 674 C CA . GLY A 1 87 ? 2.111 9.058 3.909 1.00 93.81 87 GLY A CA 1
ATOM 675 C C . GLY A 1 87 ? 3.129 9.591 4.931 1.00 93.81 87 GLY A C 1
ATOM 676 O O . GLY A 1 87 ? 3.947 8.816 5.455 1.00 93.81 87 GLY A O 1
ATOM 677 N N . PRO A 1 88 ? 3.097 10.898 5.237 1.00 91.69 88 PRO A N 1
ATOM 678 C CA . PRO A 1 88 ? 4.014 11.492 6.203 1.00 91.69 88 PRO A CA 1
ATOM 679 C C . PRO A 1 88 ? 3.860 10.850 7.593 1.00 91.69 88 PRO A C 1
ATOM 681 O O . PRO A 1 88 ? 2.863 10.201 7.908 1.00 91.69 88 PRO A O 1
ATOM 684 N N . LYS A 1 89 ? 4.892 10.946 8.439 1.00 86.44 89 LYS A N 1
ATOM 685 C CA . LYS A 1 89 ? 4.917 10.224 9.730 1.00 86.44 89 LYS A CA 1
ATOM 686 C C . LYS A 1 89 ? 3.877 10.757 10.714 1.00 86.44 89 LYS A C 1
ATOM 688 O O . LYS A 1 89 ? 3.370 10.000 11.537 1.00 86.44 89 LYS A O 1
ATOM 693 N N . GLU A 1 90 ? 3.619 12.048 10.622 1.00 88.50 90 GLU A N 1
ATOM 694 C CA . GLU A 1 90 ? 2.690 12.850 11.399 1.00 88.50 90 GLU A CA 1
ATOM 695 C C . GLU A 1 90 ? 1.231 12.639 10.973 1.00 88.50 90 GLU A C 1
ATOM 697 O O . GLU A 1 90 ? 0.328 12.782 11.796 1.00 88.50 90 GLU A O 1
ATOM 702 N N . GLU A 1 91 ? 0.995 12.207 9.733 1.00 89.12 91 GLU A N 1
ATOM 703 C CA . GLU A 1 91 ? -0.341 11.910 9.220 1.00 89.12 91 GLU A CA 1
ATOM 704 C C . GLU A 1 91 ? -0.580 10.404 9.273 1.00 89.12 91 GLU A C 1
ATOM 706 O O . GLU A 1 91 ? -0.208 9.620 8.397 1.00 89.12 91 GLU A O 1
ATOM 711 N N . THR A 1 92 ? -1.200 9.987 10.371 1.00 92.50 92 THR A N 1
ATOM 712 C CA . THR A 1 92 ? -1.674 8.616 10.540 1.00 92.50 92 THR A CA 1
ATOM 713 C C . THR A 1 92 ? -3.188 8.587 10.527 1.00 92.50 92 THR A C 1
ATOM 715 O O . THR A 1 92 ? -3.854 9.514 10.990 1.00 92.50 92 THR A O 1
ATOM 718 N N . ARG A 1 93 ? -3.733 7.488 10.009 1.00 93.62 93 ARG A N 1
ATOM 719 C CA . ARG A 1 93 ? -5.164 7.216 10.033 1.00 93.62 93 ARG A CA 1
ATOM 720 C C . ARG A 1 93 ? -5.444 5.986 10.881 1.00 93.62 93 ARG A C 1
ATOM 722 O O . ARG A 1 93 ? -4.697 5.002 10.872 1.00 93.62 93 ARG A O 1
ATOM 729 N N . LYS A 1 94 ? -6.583 6.005 11.570 1.00 96.56 94 LYS A N 1
ATOM 730 C CA . LYS A 1 94 ? -7.147 4.820 12.209 1.00 96.56 94 LYS A CA 1
ATOM 731 C C . LYS A 1 94 ? -7.478 3.772 11.143 1.00 96.56 94 LYS A C 1
ATOM 733 O O . LYS A 1 94 ? -8.348 3.998 10.313 1.00 96.56 94 LYS A O 1
ATOM 738 N N . CYS A 1 95 ? -6.789 2.636 11.190 1.00 95.94 95 CYS A N 1
ATOM 739 C CA . CYS A 1 95 ? -7.076 1.470 10.361 1.00 95.94 95 CYS A CA 1
ATOM 740 C C . CYS A 1 95 ? -8.496 0.957 10.631 1.00 95.94 95 CYS A C 1
ATOM 742 O O . CYS A 1 95 ? -8.846 0.708 11.788 1.00 95.94 95 CYS A O 1
ATOM 744 N N . ASP A 1 96 ? -9.267 0.722 9.574 1.00 94.56 96 ASP A N 1
ATOM 745 C CA . ASP A 1 96 ? -10.669 0.305 9.648 1.00 94.56 96 ASP A CA 1
ATOM 746 C C . ASP A 1 96 ? -10.800 -1.132 10.191 1.00 94.56 96 ASP A C 1
ATOM 748 O O . ASP A 1 96 ? -11.810 -1.489 10.789 1.00 94.56 96 ASP A O 1
ATOM 752 N N . ILE A 1 97 ? -9.744 -1.947 10.059 1.00 95.88 97 ILE A N 1
ATOM 753 C CA . ILE A 1 97 ? -9.719 -3.345 10.522 1.00 95.88 97 ILE A CA 1
ATOM 754 C C . ILE A 1 97 ? -9.185 -3.484 11.950 1.00 95.88 97 ILE A C 1
ATOM 756 O O . ILE A 1 97 ? -9.724 -4.246 12.746 1.00 95.88 97 ILE A O 1
ATOM 760 N N . SER A 1 98 ? -8.076 -2.817 12.285 1.00 93.19 98 SER A N 1
ATOM 761 C CA . SER A 1 98 ? -7.421 -2.990 13.594 1.00 93.19 98 SER A CA 1
ATOM 762 C C . SER A 1 98 ? -7.770 -1.906 14.609 1.00 93.19 98 SER A C 1
ATOM 764 O O . SER A 1 98 ? -7.411 -2.036 15.778 1.00 93.19 98 SER A O 1
ATOM 766 N N . GLY A 1 99 ? -8.386 -0.805 14.173 1.00 95.38 99 GLY A N 1
ATOM 767 C CA . GLY A 1 99 ? -8.678 0.356 15.007 1.00 95.38 99 GLY A CA 1
ATOM 768 C C . GLY A 1 99 ? -7.446 1.134 15.486 1.00 95.38 99 GLY A C 1
ATOM 769 O O . GLY A 1 99 ? -7.596 2.047 16.296 1.00 95.38 99 GLY A O 1
ATOM 770 N N . ARG A 1 100 ? -6.235 0.798 15.019 1.00 94.69 100 ARG A N 1
ATOM 771 C CA . ARG A 1 100 ? -4.975 1.450 15.421 1.00 94.69 100 ARG A CA 1
ATOM 772 C C . ARG A 1 100 ? -4.572 2.541 14.437 1.00 94.69 100 ARG A C 1
ATOM 774 O O . ARG A 1 100 ? -4.787 2.380 13.237 1.00 94.69 100 ARG A O 1
ATOM 781 N N . GLN A 1 101 ? -3.908 3.586 14.930 1.00 95.69 101 GLN A N 1
ATOM 782 C CA . GLN A 1 101 ? -3.263 4.585 14.075 1.00 95.69 101 GLN A CA 1
ATOM 783 C C . GLN A 1 101 ? -2.153 3.932 13.247 1.00 95.69 101 GLN A C 1
ATOM 785 O O . GLN A 1 101 ? -1.289 3.234 13.781 1.00 95.69 101 GLN A O 1
ATOM 790 N N . CYS A 1 102 ? -2.221 4.097 11.931 1.00 94.94 102 CYS A N 1
ATOM 791 C CA . CYS A 1 102 ? -1.332 3.477 10.960 1.00 94.94 102 CYS A CA 1
ATOM 792 C C . CYS A 1 102 ? -0.983 4.484 9.863 1.00 94.94 102 CYS A C 1
ATOM 794 O O . CYS A 1 102 ? -1.770 5.372 9.548 1.00 94.94 102 CYS A O 1
ATOM 796 N N . ARG A 1 103 ? 0.187 4.303 9.248 1.00 95.44 103 ARG A N 1
ATOM 797 C CA . ARG A 1 103 ? 0.542 5.034 8.030 1.00 95.44 103 ARG A CA 1
ATOM 798 C C . ARG A 1 103 ? -0.192 4.472 6.826 1.00 95.44 103 ARG A C 1
ATOM 800 O O . ARG A 1 103 ? -0.415 3.257 6.737 1.00 95.44 103 ARG A O 1
ATOM 807 N N . GLU A 1 104 ? -0.516 5.379 5.924 1.00 96.88 104 GLU A N 1
ATOM 808 C CA . GLU A 1 104 ? -1.182 5.092 4.667 1.00 96.88 104 GLU A CA 1
ATOM 809 C C . GLU A 1 104 ? -0.177 4.932 3.526 1.00 96.88 104 GLU A C 1
ATOM 811 O O . GLU A 1 104 ? 0.967 5.398 3.598 1.00 96.88 104 GLU A O 1
ATOM 816 N N . TRP A 1 105 ? -0.618 4.218 2.498 1.00 98.12 105 TRP A N 1
ATOM 817 C CA . TRP A 1 105 ? 0.173 3.831 1.345 1.00 98.12 105 TRP A CA 1
ATOM 818 C C . TRP A 1 105 ? -0.629 4.013 0.062 1.00 98.12 105 TRP A C 1
ATOM 820 O O . TRP A 1 105 ? -1.835 3.743 0.029 1.00 98.12 105 TRP A O 1
ATOM 830 N N . TRP A 1 106 ? 0.089 4.415 -0.980 1.00 98.31 106 TRP A N 1
ATOM 831 C CA . TRP A 1 106 ? -0.393 4.623 -2.340 1.00 98.31 106 TRP A CA 1
ATOM 832 C C . TRP A 1 106 ? 0.554 3.945 -3.338 1.00 98.31 106 TRP A C 1
ATOM 834 O O . TRP A 1 106 ? 1.729 3.737 -3.005 1.00 98.31 106 TRP A O 1
ATOM 844 N N . PRO A 1 107 ? 0.096 3.653 -4.571 1.00 97.38 107 PRO A N 1
ATOM 845 C CA . PRO A 1 107 ? 1.005 3.493 -5.704 1.00 97.38 107 PRO A CA 1
ATOM 846 C C . PRO A 1 107 ? 1.900 4.728 -5.865 1.00 97.38 107 PRO A C 1
ATOM 848 O O . PRO A 1 107 ? 1.663 5.775 -5.259 1.00 97.38 107 PRO A O 1
ATOM 851 N N . SER A 1 108 ? 2.934 4.639 -6.699 1.00 96.44 108 SER A N 1
ATOM 852 C CA . SER A 1 108 ? 3.689 5.843 -7.046 1.00 96.44 108 SER A CA 1
ATOM 853 C C . SER A 1 108 ? 2.822 6.857 -7.796 1.00 96.44 108 SER A C 1
ATOM 855 O O . SER A 1 108 ? 1.911 6.475 -8.531 1.00 96.44 108 SER A O 1
ATOM 857 N N . GLU A 1 109 ? 3.132 8.150 -7.648 1.00 94.31 109 GLU A N 1
ATOM 858 C CA . GLU A 1 109 ? 2.433 9.232 -8.367 1.00 94.31 109 GLU A CA 1
ATOM 859 C C . GLU A 1 109 ? 2.358 8.959 -9.869 1.00 94.31 109 GLU A C 1
ATOM 861 O O . GLU A 1 109 ? 1.297 9.073 -10.470 1.00 94.31 109 GLU A O 1
ATOM 866 N N .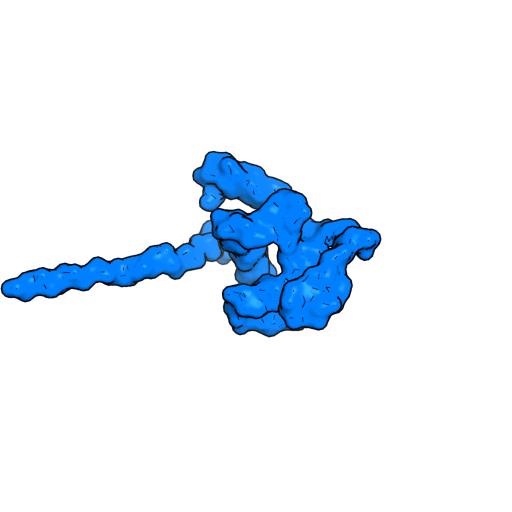 ARG A 1 110 ? 3.461 8.472 -10.456 1.00 92.75 110 ARG A N 1
ATOM 867 C CA . ARG A 1 110 ? 3.509 8.080 -11.868 1.00 92.75 110 ARG A CA 1
ATOM 868 C C . ARG A 1 110 ? 2.437 7.049 -12.215 1.00 92.75 110 ARG A C 1
ATOM 870 O O . ARG A 1 110 ? 1.829 7.156 -13.271 1.00 92.75 110 ARG A O 1
ATOM 877 N N . VAL A 1 111 ? 2.235 6.036 -11.375 1.00 91.38 111 VAL A N 1
ATOM 878 C CA . VAL A 1 111 ? 1.239 4.998 -11.657 1.00 91.38 111 VAL A CA 1
ATOM 879 C C . VAL A 1 111 ? -0.175 5.536 -11.470 1.00 91.38 111 VAL A C 1
ATOM 881 O O . VAL A 1 111 ? -1.025 5.284 -12.317 1.00 91.38 111 VAL A O 1
ATOM 884 N N . MET A 1 112 ? -0.422 6.331 -10.426 1.00 93.56 112 MET A N 1
ATOM 885 C CA . MET A 1 112 ? -1.719 6.993 -10.246 1.00 93.56 112 MET A CA 1
ATOM 886 C C . MET A 1 112 ? -2.063 7.897 -11.440 1.00 93.56 112 MET A C 1
ATOM 888 O O . MET A 1 112 ? -3.179 7.831 -11.942 1.00 93.56 112 MET A O 1
ATOM 892 N N . ASP A 1 113 ? -1.099 8.667 -11.956 1.00 93.31 113 ASP A N 1
ATOM 893 C CA . ASP A 1 113 ? -1.271 9.505 -13.150 1.00 93.31 113 ASP A CA 1
ATOM 894 C C . ASP A 1 113 ? -1.604 8.687 -14.407 1.00 93.31 113 ASP A C 1
ATOM 896 O O . ASP A 1 113 ? -2.455 9.095 -15.196 1.00 93.31 113 ASP A O 1
ATOM 900 N N . LEU A 1 114 ? -0.931 7.548 -14.615 1.00 89.75 114 LEU A N 1
ATOM 901 C CA . LEU A 1 114 ? -1.199 6.660 -15.752 1.00 89.75 114 LEU A CA 1
ATOM 902 C C . LEU A 1 114 ? -2.600 6.043 -15.657 1.00 89.75 114 LEU A C 1
ATOM 904 O O . LEU A 1 114 ? -3.317 5.988 -16.655 1.00 89.75 114 LEU A O 1
ATOM 908 N N . ILE A 1 115 ? -3.014 5.628 -14.454 1.00 88.50 115 ILE A N 1
ATOM 909 C CA . ILE A 1 115 ? -4.358 5.092 -14.210 1.00 88.50 115 ILE A CA 1
ATOM 910 C C . ILE A 1 115 ? -5.422 6.168 -14.441 1.00 88.50 115 ILE A C 1
ATOM 912 O O . ILE A 1 115 ? -6.397 5.907 -15.142 1.00 88.50 115 ILE A O 1
ATOM 916 N N . ASP A 1 116 ? -5.228 7.380 -13.914 1.00 89.19 116 ASP A N 1
ATOM 917 C CA . ASP A 1 116 ? -6.179 8.489 -14.069 1.00 89.19 116 ASP A CA 1
ATOM 918 C C . ASP A 1 116 ? -6.372 8.893 -15.544 1.00 89.19 116 ASP A C 1
ATOM 920 O O . ASP A 1 116 ? -7.453 9.341 -15.928 1.00 89.19 116 ASP A O 1
ATOM 924 N N . LYS A 1 117 ? -5.345 8.714 -16.386 1.00 90.44 117 LYS A N 1
ATOM 925 C CA . LYS A 1 117 ? -5.408 8.939 -17.842 1.00 90.44 117 LYS A CA 1
ATOM 926 C C . LYS A 1 117 ? -6.007 7.768 -18.630 1.00 90.44 117 LYS A C 1
ATOM 928 O O . LYS A 1 117 ? -6.283 7.928 -19.815 1.00 90.44 117 LYS A O 1
ATOM 933 N N . GLY A 1 118 ? -6.211 6.610 -17.998 1.00 82.81 118 GLY A N 1
ATOM 934 C CA . GLY A 1 118 ? -6.672 5.386 -18.660 1.00 82.81 118 GLY A CA 1
ATOM 935 C C . GLY A 1 118 ? -5.593 4.668 -19.480 1.00 82.81 118 GLY A C 1
ATOM 936 O O . GLY A 1 118 ? -5.924 3.923 -20.396 1.00 82.81 118 GLY A O 1
ATOM 937 N N . GLU A 1 119 ? -4.313 4.891 -19.172 1.00 69.31 119 GLU A N 1
ATOM 938 C CA . GLU A 1 119 ? -3.153 4.354 -19.906 1.00 69.31 119 GLU A CA 1
ATOM 939 C C . GLU A 1 119 ? -2.508 3.130 -19.217 1.00 69.31 119 GLU A C 1
ATOM 941 O O . GLU A 1 119 ? -1.457 2.663 -19.658 1.00 69.31 119 GLU A O 1
ATOM 946 N N . ALA A 1 120 ? -3.101 2.628 -18.125 1.00 58.53 120 ALA A N 1
ATOM 947 C CA . ALA A 1 120 ? -2.503 1.640 -17.216 1.00 58.53 120 ALA A CA 1
ATOM 948 C C . ALA A 1 120 ? -3.249 0.307 -17.120 1.00 58.53 120 ALA A C 1
ATOM 950 O O . ALA A 1 120 ? -4.498 0.282 -17.037 1.00 58.53 120 ALA A O 1
#

Foldseek 3Di:
DDPDDPDDDPPDLPLPPPLPDDDDVCNVVSVLLSVLLSLQLVCVLVVVDDPVAFAFLVVSCVVVVHDSVSSVVNQVVCVVVLQKDKDDPVDFDQHPPPRDTGIGMHTHPVSSVCSVVVND

Radius of gyration: 16.14 Å; chains: 1; bounding box: 51×38×41 Å

pLDDT: mean 82.25, std 22.28, range [30.81, 98.31]

Organism: NCBI:txid2213058

Secondary structure (DSSP, 8-state):
---------------TTS--S--STTHHHHHHHHHHHHHHHHHHHTTSSBTTB-EEHHHHHHHHT--HHHHHHHHHHHHHTTSEEEPPSS--EE-TTT-SEE-EEEE-HHHHHHHHTT--

Sequence (120 aa):
MNIQTPAARSTDPIGSHLAADEINEDGSRHVQQALVAGYLEDAYKRGVIKRHRGVTSRELAAMYGEDRYMIARRLPELVTAKRAVQGPKEETRKCDISGRQCREWWPSERVMDLIDKGEA